Protein 8IBO (pdb70)

InterPro domains:
  IPR001270 ClpA/B family [PR00300] (549-567)
  IPR001270 ClpA/B family [PR00300] (594-612)
  IPR001270 ClpA/B family [PR00300] (623-641)
  IPR001270 ClpA/B family [PR00300] (656-670)
  IPR001943 UVR domain [PS50151] (425-460)
  IPR003593 AAA+ ATPase domain [SM00382] (208-353)
  IPR003593 AAA+ ATPase domain [SM00382] (545-723)
  IPR003959 ATPase, AAA-type, core [PF00004] (213-325)
  IPR003959 ATPase, AAA-type, core [PF07724] (544-716)
  IPR004176 Clp, repeat (R) N-terminal domain [PF02861] (4-126)
  IPR004176 Clp, repeat (R) N-terminal domain [PS51903] (2-144)
  IPR018368 ClpA/B, conserved site 1 [PS00870] (303-315)
  IPR019489 Clp ATPase, C-terminal [PF10431] (722-802)
  IPR019489 Clp ATPase, C-terminal [SM01086] (722-818)
  IPR027417 P-loop containing nucleoside triphosphate hydrolase [G3DSA:3.40.50.300] (162-351)
  IPR027417 P-loop containing nucleoside triphosphate hydrolase [G3DSA:3.40.50.300] (498-720)
  IPR027417 P-loop containing nucleoside triphosphate hydrolase [SSF52540] (171-479)
  IPR027417 P-loop containing nucleoside triphosphate hydrolase [SSF52540] (494-807)
  IPR036628 Clp, N-terminal domain superfamily [G3DSA:1.10.1780.10] (1-151)
  IPR036628 Clp, N-terminal domain superfamily [SSF81923] (3-144)

Radius of gyration: 14.24 Å; Cα contacts (8 Å, |Δi|>4): 304; chains: 2; bounding box: 36×42×26 Å

Nearest PDB structures (foldseek):
  8ibp-assembly1_A  TM=1.006E+00  e=8.944E-21  Mycobacterium tuberculosis
  8xqu-assembly1_A  TM=9.966E-01  e=6.931E-21  Homo sapiens
  3wdd-assembly1_A  TM=9.924E-01  e=2.591E-19  Mycobacterium tuberculosis
  3wde-assembly1_A  TM=9.913E-01  e=2.591E-19  Mycobacterium tuberculosis
  5gui-assembly1_A  TM=9.711E-01  e=1.050E-14  Arabidopsis thaliana

Secondary structure (DSSP, 8-state):
-GGGB-HHHHHHHHHHHHHHHHTT-SSB-HHHHHHHHHHH-SSHHHHHHHHTT--HHHHHHHHHHHT---SS---SS-PBPHHHHHHHHHHHHHHHHHT-SSB-HHHHHHHHHHH--SHHHHHHHHTT--HHHHHHHHHHH-/-BBSSEE-SSSSEE-

Sequence (157 aa):
MFERFTDRARRVVVVLAQEEARMLNHNYIGTEHILLGLIHEGEGVAAKSLESLGISLEGVRSQVEEIIGQGQQAPSGHIPFTPRAKKKVLELSSLREALQLGHNYYIGTEHILLGLIREGEGVAAQVLVKLGAELTRVRQQVIQLLGLRRRLFADQLVVGRRN

B-factor: mean 35.99, std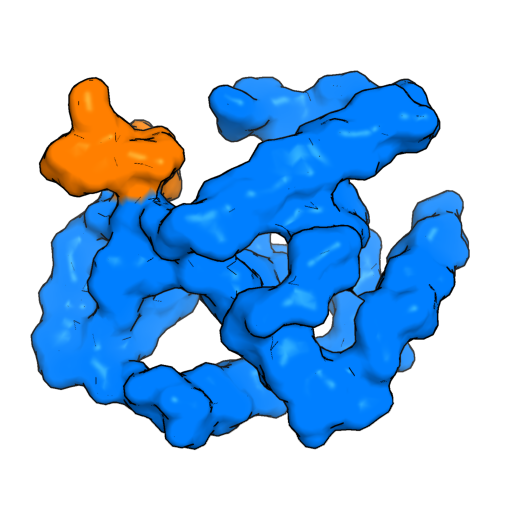 15.01, range [13.2, 102.75]

Organism: Mycobacterium tuberculosis (strain ATCC 25618 / H37Rv) (NCBI:txid83332)

Solvent-accessible surface area: 7778 Å² total

GO terms:
  GO:0016887 ATP hydrolysis activity (F, IDA)
  GO:0005886 plasma membrane (C, HDA)
  GO:0044183 protein folding chaperone (F, IMP)
  GO:0005515 protein binding (F, IPI)
  GO:0042803 protein homodimerization activity (F, IPI)

Foldseek 3Di:
DCVQADPLLVQLVVQLQVVCQVLLHQASELLSSLLSLCVSPPFLLVVLCVVVVNHNVLSVVLCCVPPNRDDDRYDDGHHHDPLLVQLVVQLVVQCVVVVHRGRYSLSSLVSSLVSQDDPNNVSCVVVPHNSVVSNVSRVVSD/DPDDDADDPPDDGDD

Structure (mmCIF, N/CA/C/O backbone):
data_8IBO
#
_entry.id   8IBO
#
_cell.length_a   47.431
_cell.length_b   58.468
_cell.length_c   64.763
_cell.angle_alpha   90.00
_cell.angle_beta   90.00
_cell.angle_gamma   90.00
#
_symmetry.space_group_name_H-M   'P 21 21 21'
#
loop_
_entity.id
_entity.type
_entity.pdbx_description
1 polymer 'Negative regulator of genetic competence ClpC/mecB'
2 polymer Lassomycin
3 non-polymer 'ACETATE ION'
4 water water
#
loop_
_atom_site.group_PDB
_atom_site.id
_atom_site.type_symbol
_atom_site.label_atom_id
_atom_site.label_alt_id
_atom_site.label_comp_id
_atom_site.label_asym_id
_atom_site.label_entity_id
_atom_site.label_seq_id
_atom_site.pdbx_PDB_ins_code
_atom_site.Cartn_x
_atom_site.Cartn_y
_atom_site.Cartn_z
_atom_site.occupancy
_atom_site.B_iso_or_equiv
_atom_site.auth_seq_id
_atom_site.auth_comp_id
_atom_site.auth_asym_id
_atom_site.auth_atom_id
_atom_site.pdbx_PDB_model_num
ATOM 1 N N . MET A 1 1 ? -33.356 -3.597 5.737 1.00 86.99 1 MET A N 1
ATOM 2 C CA . MET A 1 1 ? -32.342 -2.655 6.311 1.00 82.95 1 MET A CA 1
ATOM 3 C C . MET A 1 1 ? -31.192 -2.331 5.331 1.00 72.77 1 MET A C 1
ATOM 4 O O . MET A 1 1 ? -30.654 -1.203 5.345 1.00 42.16 1 MET A O 1
ATOM 9 N N . PHE A 1 2 ? -30.828 -3.317 4.493 1.00 48.70 2 PHE A N 1
ATOM 10 C CA . PHE A 1 2 ? -29.836 -3.131 3.421 1.00 49.52 2 PHE A CA 1
ATOM 11 C C . PHE A 1 2 ? -30.103 -1.892 2.502 1.00 40.33 2 PHE A C 1
ATOM 12 O O . PHE A 1 2 ? -29.188 -1.287 1.965 1.00 44.08 2 PHE A O 1
ATOM 20 N N . GLU A 1 3 ? -31.363 -1.481 2.383 1.00 37.82 3 GLU A N 1
ATOM 21 C CA . GLU A 1 3 ? -31.720 -0.349 1.541 1.00 42.41 3 GLU A CA 1
ATOM 22 C C . GLU A 1 3 ? -31.053 0.951 2.010 1.00 40.19 3 GLU A C 1
ATOM 23 O O . GLU A 1 3 ? -30.900 1.870 1.251 1.00 37.90 3 GLU A O 1
ATOM 29 N N . ARG A 1 4 ? -30.614 0.984 3.269 1.00 35.79 4 ARG A N 1
ATOM 30 C CA . ARG A 1 4 ? -30.017 2.152 3.879 1.00 41.19 4 ARG A CA 1
ATOM 31 C C . ARG A 1 4 ? -28.472 2.144 3.802 1.00 35.32 4 ARG A C 1
ATOM 32 O O . ARG A 1 4 ? -27.825 3.111 4.177 1.00 41.16 4 ARG A O 1
ATOM 40 N N . PHE A 1 5 ? -27.886 1.060 3.298 1.00 32.74 5 PHE A N 1
ATOM 41 C CA . PHE A 1 5 ? -26.449 0.957 3.266 1.00 28.05 5 PHE A CA 1
ATOM 42 C C . PHE A 1 5 ? -25.875 1.689 2.067 1.00 30.39 5 PHE A C 1
ATOM 43 O O . PHE A 1 5 ? -26.462 1.672 0.992 1.00 31.48 5 PHE A O 1
ATOM 51 N N . THR A 1 6 ? -24.695 2.287 2.245 1.00 30.81 6 THR A N 1
ATOM 52 C CA . THR A 1 6 ? -23.944 2.792 1.097 1.00 30.29 6 THR A CA 1
ATOM 53 C C . THR A 1 6 ? -23.524 1.567 0.301 1.00 30.48 6 THR A C 1
ATOM 54 O O . THR A 1 6 ? -23.459 0.448 0.841 1.00 27.46 6 THR A O 1
ATOM 58 N N . ASP A 1 7 ? -23.184 1.788 -0.970 1.00 30.66 7 ASP A N 1
ATOM 59 C CA . ASP A 1 7 ? -22.659 0.724 -1.833 1.00 35.27 7 ASP A CA 1
ATOM 60 C C . ASP A 1 7 ? -21.483 0.010 -1.179 1.00 28.88 7 ASP A C 1
ATOM 61 O O . ASP A 1 7 ? -21.398 -1.227 -1.247 1.00 29.55 7 ASP A O 1
ATOM 66 N N . ARG A 1 8 ? -20.566 0.775 -0.569 1.00 28.65 8 ARG A N 1
ATOM 67 C CA . ARG A 1 8 ? -19.374 0.167 0.082 1.00 27.34 8 ARG A CA 1
ATOM 68 C C . ARG A 1 8 ? -19.694 -0.580 1.371 1.00 25.27 8 ARG A C 1
ATOM 69 O O . ARG A 1 8 ? -19.063 -1.617 1.700 1.00 23.33 8 ARG A O 1
ATOM 77 N N . ALA A 1 9 ? -20.708 -0.103 2.099 1.00 24.96 9 ALA A N 1
ATOM 78 C CA . ALA A 1 9 ? -21.186 -0.808 3.286 1.00 25.89 9 ALA A CA 1
ATOM 79 C C . ALA A 1 9 ? -21.801 -2.135 2.886 1.00 24.05 9 ALA A C 1
ATOM 80 O O . ALA A 1 9 ? -21.622 -3.154 3.560 1.00 23.33 9 ALA A O 1
ATOM 82 N N . ARG A 1 10 ? -22.533 -2.131 1.780 1.00 23.33 10 ARG A N 1
ATOM 83 C CA . ARG A 1 10 ? -23.083 -3.334 1.189 1.00 25.46 10 ARG A CA 1
ATOM 84 C C . ARG A 1 10 ? -21.958 -4.294 0.857 1.00 29.63 10 ARG A C 1
ATOM 85 O O . ARG A 1 10 ? -22.087 -5.495 1.128 1.00 23.66 10 ARG A O 1
ATOM 93 N N . ARG A 1 11 ? -20.869 -3.768 0.263 1.00 24.36 11 ARG A N 1
ATOM 94 C CA . ARG A 1 11 ? -19.680 -4.565 -0.077 1.00 22.69 11 ARG A CA 1
ATOM 95 C C . ARG A 1 11 ? -19.065 -5.208 1.168 1.00 21.68 11 ARG A C 1
ATOM 96 O O . ARG A 1 11 ? -18.707 -6.375 1.143 1.00 20.93 11 ARG A O 1
ATOM 104 N N . VAL A 1 12 ? -18.998 -4.474 2.274 1.00 21.14 12 VAL A N 1
ATOM 105 C CA . VAL A 1 12 ? -18.531 -5.024 3.513 1.00 21.59 12 VAL A CA 1
ATOM 106 C C . VAL A 1 12 ? -19.273 -6.323 3.887 1.00 22.42 12 VAL A C 1
ATOM 107 O O . VAL A 1 12 ? -18.610 -7.348 4.207 1.00 18.84 12 VAL A O 1
ATOM 111 N N A VAL A 1 13 ? -20.615 -6.302 3.880 0.50 21.82 13 VAL A N 1
ATOM 112 N N B VAL A 1 13 ? -20.614 -6.274 3.833 0.50 23.18 13 VAL A N 1
ATOM 113 C CA A VAL A 1 13 ? -21.375 -7.474 4.348 0.50 19.31 13 VAL A CA 1
ATOM 114 C CA B VAL A 1 13 ? -21.461 -7.382 4.278 0.50 21.46 13 VAL A CA 1
ATOM 115 C C A VAL A 1 13 ? -21.359 -8.607 3.321 0.50 21.14 13 VAL A C 1
ATOM 116 C C B VAL A 1 13 ? -21.345 -8.562 3.331 0.50 22.19 13 VAL A C 1
ATOM 117 O O A VAL A 1 13 ? -21.355 -9.790 3.699 0.50 21.03 13 VAL A O 1
ATOM 118 O O B VAL A 1 13 ? -21.265 -9.714 3.776 0.50 21.30 13 VAL A O 1
ATOM 125 N N . VAL A 1 14 ? -21.275 -8.269 2.024 1.00 20.44 14 VAL A N 1
ATOM 126 C CA . VAL A 1 14 ? -21.073 -9.299 1.004 1.00 21.50 14 VAL A CA 1
ATOM 127 C C . VAL A 1 14 ? -19.725 -10.030 1.196 1.00 24.92 14 VAL A C 1
ATOM 128 O O . VAL A 1 14 ? -19.631 -11.265 1.101 1.00 21.60 14 VAL A O 1
ATOM 132 N N . LEU A 1 15 ? -18.676 -9.265 1.481 1.00 21.90 15 LEU A N 1
ATOM 133 C CA . LEU A 1 15 ? -17.359 -9.831 1.744 1.00 20.69 15 LEU A CA 1
ATOM 134 C C . LEU A 1 15 ? -17.308 -10.604 3.062 1.00 17.89 15 LEU A C 1
ATOM 135 O O . LEU A 1 15 ? -16.622 -11.621 3.165 1.00 18.17 15 LEU A O 1
ATOM 140 N N . ALA A 1 16 ? -18.064 -10.136 4.062 1.00 19.99 16 ALA A N 1
ATOM 141 C CA . ALA A 1 16 ? -18.188 -10.859 5.299 1.00 18.54 16 ALA A CA 1
ATOM 142 C C . ALA A 1 16 ? -18.736 -12.264 5.056 1.00 18.54 16 ALA A C 1
ATOM 143 O O . ALA A 1 16 ? -18.201 -13.247 5.553 1.00 18.26 16 ALA A O 1
ATOM 145 N N . GLN A 1 17 ? -19.794 -12.359 4.269 1.00 18.57 17 GLN A N 1
ATOM 146 C CA . GLN A 1 17 ? -20.355 -13.672 3.923 1.00 22.34 17 GLN A CA 1
ATOM 147 C C . GLN A 1 17 ? -19.326 -14.546 3.169 1.00 21.11 17 GLN A C 1
ATOM 148 O O . GLN A 1 17 ? -19.218 -15.737 3.431 1.00 21.46 17 GLN A O 1
ATOM 154 N N . GLU A 1 18 ? -18.612 -13.944 2.201 1.00 23.17 18 GLU A N 1
ATOM 155 C CA . GLU A 1 18 ? -17.588 -14.651 1.443 1.00 21.42 18 GLU A CA 1
ATOM 156 C C . GLU A 1 18 ? -16.488 -15.238 2.356 1.00 21.87 18 GLU A C 1
ATOM 157 O O . GLU A 1 18 ? -16.017 -16.378 2.165 1.00 21.29 18 GLU A O 1
ATOM 163 N N . GLU A 1 19 ? -16.122 -14.466 3.377 1.00 20.44 19 GLU A N 1
ATOM 164 C CA . GLU A 1 19 ? -15.102 -14.892 4.295 1.00 23.89 19 GLU A CA 1
ATOM 165 C C . GLU A 1 19 ? -15.612 -16.069 5.161 1.00 23.68 19 GLU A C 1
ATOM 166 O O . GLU A 1 19 ? -14.914 -17.081 5.290 1.00 25.51 19 GLU A O 1
ATOM 172 N N . ALA A 1 20 ? -16.853 -15.962 5.663 1.00 21.03 20 ALA A N 1
ATOM 173 C CA . ALA A 1 20 ? -17.470 -17.046 6.400 1.00 22.28 20 ALA A CA 1
ATOM 174 C C . ALA A 1 20 ? -17.481 -18.297 5.529 1.00 25.12 20 ALA A C 1
ATOM 175 O O . ALA A 1 20 ? -17.167 -19.401 6.005 1.00 23.96 20 ALA A O 1
ATOM 177 N N . ARG A 1 21 ? -17.884 -18.148 4.257 1.00 21.06 21 ARG A N 1
ATOM 178 C CA . ARG A 1 21 ? -17.879 -19.294 3.329 1.00 25.43 21 ARG A CA 1
ATOM 179 C C . ARG A 1 21 ? -16.507 -19.953 3.180 1.00 27.00 21 ARG A C 1
ATOM 180 O O . ARG A 1 21 ? -16.422 -21.175 3.215 1.00 27.16 21 ARG A O 1
ATOM 188 N N . MET A 1 22 ? -15.456 -19.136 3.007 1.00 28.25 22 MET A N 1
ATOM 189 C CA . MET A 1 22 ? -14.068 -19.598 2.867 1.00 29.59 22 MET A CA 1
ATOM 190 C C . MET A 1 22 ? -13.572 -20.368 4.095 1.00 26.31 22 MET A C 1
ATOM 191 O O . MET A 1 22 ? -12.840 -21.341 3.967 1.00 24.82 22 MET A O 1
ATOM 196 N N . LEU A 1 23 ? -14.031 -19.949 5.267 1.00 23.65 23 LEU A N 1
ATOM 197 C CA . LEU A 1 23 ? -13.696 -20.608 6.546 1.00 28.85 23 LEU A CA 1
ATOM 198 C C . LEU A 1 23 ? -14.572 -21.821 6.903 1.00 26.27 23 LEU A C 1
ATOM 199 O O . LEU A 1 23 ? -14.385 -22.419 7.981 1.00 26.20 23 LEU A O 1
ATOM 204 N N . ASN A 1 24 ? -15.517 -22.168 6.018 1.00 27.18 24 ASN A N 1
ATOM 205 C CA . ASN A 1 24 ? -16.537 -23.228 6.257 1.00 25.84 24 ASN A CA 1
ATOM 206 C C . ASN A 1 24 ? -17.296 -22.963 7.565 1.00 22.00 24 ASN A C 1
ATOM 207 O O . ASN A 1 24 ? -17.601 -23.898 8.342 1.00 23.47 24 ASN A O 1
ATOM 212 N N . HIS A 1 25 ? -17.642 -21.695 7.775 1.00 20.28 25 HIS A N 1
ATOM 213 C CA . HIS A 1 25 ? -18.435 -21.280 8.922 1.00 19.32 25 HIS A CA 1
ATOM 214 C C . HIS A 1 25 ? -19.926 -21.270 8.537 1.00 20.51 25 HIS A C 1
ATOM 215 O O . HIS A 1 25 ? -20.265 -21.074 7.362 1.00 22.31 25 HIS A O 1
ATOM 222 N N . ASN A 1 26 ? -20.787 -21.501 9.538 1.00 19.19 26 ASN A N 1
ATOM 223 C CA . ASN A 1 26 ? -22.205 -21.679 9.358 1.00 20.87 26 ASN A CA 1
ATOM 224 C C . ASN A 1 26 ? -23.006 -20.425 9.639 1.00 18.91 26 ASN A C 1
ATOM 225 O O . ASN A 1 26 ? -24.229 -20.428 9.498 1.00 21.37 26 ASN A O 1
ATOM 230 N N . TYR A 1 27 ? -22.343 -19.413 10.201 1.00 17.96 27 TYR A N 1
ATOM 231 C CA . TYR A 1 27 ? -22.956 -18.113 10.494 1.00 19.46 27 TYR A CA 1
ATOM 232 C C . TYR A 1 27 ? -21.994 -17.013 10.085 1.00 18.28 27 TYR A C 1
ATOM 233 O O . TYR A 1 27 ? -20.792 -17.199 10.064 1.00 20.05 27 TYR A O 1
ATOM 242 N N . ILE A 1 28 ? -22.554 -15.857 9.727 1.00 17.49 28 ILE A N 1
ATOM 243 C CA . ILE A 1 28 ? -21.809 -14.648 9.613 1.00 18.70 28 ILE A CA 1
ATOM 244 C C . ILE A 1 28 ? -21.787 -13.976 10.990 1.00 17.47 28 ILE A C 1
ATOM 245 O O . ILE A 1 28 ? -22.794 -13.487 11.441 1.00 20.73 28 ILE A O 1
ATOM 250 N N . GLY A 1 29 ? -20.626 -13.988 11.645 1.00 18.06 29 GLY A N 1
ATOM 251 C CA . GLY A 1 29 ? -20.488 -13.451 12.964 1.00 17.31 29 GLY A CA 1
ATOM 252 C C . GLY A 1 29 ? -19.893 -12.054 12.860 1.00 19.58 29 GLY A C 1
ATOM 253 O O . GLY A 1 29 ? -19.521 -11.611 11.800 1.00 18.64 29 GLY A O 1
ATOM 254 N N . THR A 1 30 ? -19.764 -11.390 14.007 1.00 19.86 30 THR A N 1
ATOM 255 C CA . THR A 1 30 ? -19.175 -10.047 14.075 1.00 20.82 30 THR A CA 1
ATOM 256 C C . THR A 1 30 ? -17.733 -10.123 13.523 1.00 18.45 30 THR A C 1
ATOM 257 O O . THR A 1 30 ? -17.256 -9.157 12.901 1.00 22.61 30 THR A O 1
ATOM 261 N N . GLU A 1 31 ? -17.041 -11.258 13.741 1.00 19.96 31 GLU A N 1
ATOM 262 C CA . GLU A 1 31 ? -15.675 -11.393 13.238 1.00 18.21 31 GLU A CA 1
ATOM 263 C C . GLU A 1 31 ? -15.596 -11.375 11.726 1.00 18.99 31 GLU A C 1
ATOM 264 O O . GLU A 1 31 ? -14.586 -10.924 11.147 1.00 20.17 31 GLU A O 1
ATOM 270 N N . HIS A 1 32 ? -16.653 -11.881 11.067 1.00 19.03 32 HIS A N 1
ATOM 271 C CA . HIS A 1 32 ? -16.696 -11.874 9.611 1.00 18.37 32 HIS A CA 1
ATOM 272 C C . HIS A 1 32 ? -16.980 -10.451 9.133 1.00 20.08 32 HIS A C 1
ATOM 273 O O . HIS A 1 32 ? -16.461 -10.028 8.107 1.00 18.33 32 HIS A O 1
ATOM 280 N N . ILE A 1 33 ? -17.776 -9.712 9.907 1.00 18.47 33 ILE A N 1
ATOM 281 C CA . ILE A 1 33 ? -18.082 -8.335 9.580 1.00 18.95 33 ILE A CA 1
ATOM 282 C C . ILE A 1 33 ? -16.751 -7.548 9.632 1.00 16.15 33 ILE A C 1
ATOM 283 O O . ILE A 1 33 ? -16.440 -6.810 8.701 1.00 21.01 33 ILE A O 1
ATOM 288 N N . LEU A 1 34 ? -15.948 -7.798 10.670 1.00 18.71 34 LEU A N 1
ATOM 289 C CA . LEU A 1 34 ? -14.611 -7.199 10.826 1.00 20.23 34 LEU A CA 1
ATOM 290 C C . LEU A 1 34 ? -13.714 -7.487 9.619 1.00 17.74 34 LEU A C 1
ATOM 291 O O . LEU A 1 34 ? -13.071 -6.589 9.065 1.00 20.86 34 LEU A O 1
ATOM 296 N N . LEU A 1 35 ? -13.660 -8.771 9.227 1.00 20.39 35 LEU A N 1
ATOM 297 C CA . LEU A 1 35 ? -12.938 -9.194 8.019 1.00 17.16 35 LEU A CA 1
ATOM 298 C C . LEU A 1 35 ? -13.418 -8.475 6.770 1.00 17.58 35 LEU A C 1
ATOM 299 O O . LEU A 1 35 ? -12.607 -8.029 5.965 1.00 20.64 35 LEU A O 1
ATOM 304 N N . GLY A 1 36 ? -14.746 -8.328 6.640 1.00 16.47 36 GLY A N 1
ATOM 305 C CA . GLY A 1 36 ? -15.338 -7.636 5.529 1.00 17.44 36 GLY A CA 1
ATOM 306 C C . GLY A 1 36 ? -14.990 -6.136 5.525 1.00 19.77 36 GLY A C 1
ATOM 307 O O . GLY A 1 36 ? -14.801 -5.548 4.479 1.00 19.20 36 GLY A O 1
ATOM 308 N N . LEU A 1 37 ? -14.929 -5.519 6.713 1.00 19.57 37 LEU A N 1
ATOM 309 C CA . LEU A 1 37 ? -14.556 -4.114 6.786 1.00 22.13 37 LEU A CA 1
ATOM 310 C C . LEU A 1 37 ? -13.113 -3.917 6.300 1.00 23.53 37 LEU A C 1
ATOM 311 O O . LEU A 1 37 ? -12.791 -2.922 5.673 1.00 22.58 37 LEU A O 1
ATOM 316 N N . ILE A 1 38 ? -12.242 -4.892 6.578 1.00 22.88 38 ILE A N 1
ATOM 317 C CA . ILE A 1 38 ? -10.874 -4.814 6.113 1.00 23.62 38 ILE A CA 1
ATOM 318 C C . ILE A 1 38 ? -10.782 -5.092 4.594 1.00 24.34 38 ILE A C 1
ATOM 319 O O . ILE A 1 38 ? -10.148 -4.331 3.818 1.00 23.45 38 ILE A O 1
ATOM 324 N N . HIS A 1 39 ? -11.417 -6.174 4.155 1.00 20.59 39 HIS A N 1
ATOM 325 C CA . HIS A 1 39 ? -11.443 -6.536 2.751 1.00 21.70 39 HIS A CA 1
ATOM 326 C C . HIS A 1 39 ? -11.931 -5.391 1.866 1.00 22.31 39 HIS A C 1
ATOM 327 O O . HIS A 1 39 ? -11.461 -5.236 0.769 1.00 20.58 39 HIS A O 1
ATOM 334 N N . GLU A 1 40 ? -12.924 -4.620 2.333 1.00 23.63 40 GLU A N 1
ATOM 335 C CA . GLU A 1 40 ? -13.504 -3.557 1.515 1.00 22.56 40 GLU A CA 1
ATOM 336 C C . GLU A 1 40 ? -12.425 -2.558 1.127 1.00 23.48 40 GLU A C 1
ATOM 337 O O . GLU A 1 40 ? -12.448 -1.993 0.034 1.00 23.06 40 GLU A O 1
ATOM 343 N N . GLY A 1 41 ? -11.462 -2.352 2.028 1.00 22.75 41 GLY A N 1
ATOM 344 C C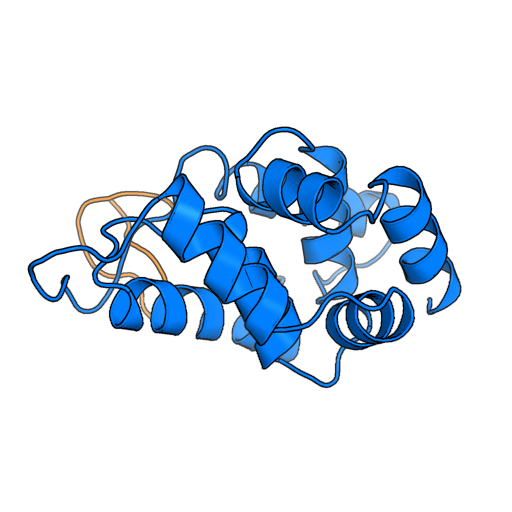A . GLY A 1 41 ? -10.194 -1.758 1.669 1.00 26.43 41 GLY A CA 1
ATOM 345 C C . GLY A 1 41 ? -10.132 -0.263 1.507 1.00 30.21 41 GLY A C 1
ATOM 346 O O . GLY A 1 41 ? -9.079 0.303 1.740 1.00 38.62 41 GLY A O 1
ATOM 347 N N . GLU A 1 42 ? -11.238 0.390 1.130 1.00 30.50 42 GLU A N 1
ATOM 348 C CA . GLU A 1 42 ? -11.221 1.829 0.793 1.00 31.78 42 GLU A CA 1
ATOM 349 C C . GLU A 1 42 ? -11.908 2.791 1.777 1.00 29.65 42 GLU A C 1
ATOM 350 O O . GLU A 1 42 ? -11.610 3.997 1.787 1.00 30.46 42 GLU A O 1
ATOM 356 N N . GLY A 1 43 ? -12.841 2.255 2.560 1.00 29.25 43 GLY A N 1
ATOM 357 C CA . GLY A 1 43 ? -13.735 3.021 3.400 1.00 30.67 43 GLY A CA 1
ATOM 358 C C . GLY A 1 43 ? -13.020 3.525 4.634 1.00 29.91 43 GLY A C 1
ATOM 359 O O . GLY A 1 43 ? -11.879 3.172 4.923 1.00 29.83 43 GLY A O 1
ATOM 360 N N . VAL A 1 44 ? -13.702 4.389 5.366 1.00 27.71 44 VAL A N 1
ATOM 361 C CA . VAL A 1 44 ? -13.194 4.913 6.602 1.00 29.64 44 VAL A CA 1
ATOM 362 C C . VAL A 1 44 ? -12.860 3.768 7.586 1.00 27.92 44 VAL A C 1
ATOM 363 O O . VAL A 1 44 ? -11.826 3.785 8.289 1.00 28.43 44 VAL A O 1
ATOM 367 N N . ALA A 1 45 ? -13.693 2.729 7.611 1.00 27.21 45 ALA A N 1
ATOM 368 C CA . ALA A 1 45 ? -13.415 1.599 8.505 1.00 26.51 45 ALA A CA 1
ATOM 369 C C . ALA A 1 45 ? -12.081 0.915 8.168 1.00 26.67 45 ALA A C 1
ATOM 370 O O . ALA A 1 45 ? -11.227 0.732 9.046 1.00 23.08 45 ALA A O 1
ATOM 372 N N . ALA A 1 46 ? -11.897 0.559 6.888 1.00 25.61 46 ALA A N 1
ATOM 373 C CA . ALA A 1 46 ? -10.675 -0.085 6.463 1.00 25.18 46 ALA A CA 1
ATOM 374 C C . ALA A 1 46 ? -9.481 0.771 6.825 1.00 26.47 46 ALA A C 1
ATOM 375 O O . ALA A 1 46 ? -8.480 0.272 7.301 1.00 27.63 46 ALA A O 1
ATOM 377 N N . LYS A 1 47 ? -9.584 2.072 6.541 1.00 28.05 47 LYS A N 1
ATOM 378 C CA . LYS A 1 47 ? -8.461 3.001 6.774 1.00 32.87 47 LYS A CA 1
ATOM 379 C C . LYS A 1 47 ? -8.159 3.137 8.257 1.00 31.91 47 LYS A C 1
ATOM 380 O O . LYS A 1 47 ? -6.987 3.133 8.644 1.00 36.26 47 LYS A O 1
ATOM 386 N N . SER A 1 48 ? -9.209 3.198 9.081 1.00 31.01 48 SER A N 1
ATOM 387 C CA . SER A 1 48 ? -9.047 3.284 10.530 1.00 31.94 48 SER A CA 1
ATOM 388 C C . SER A 1 48 ? -8.323 2.048 11.045 1.00 32.33 48 SER A C 1
ATOM 389 O O . SER A 1 48 ? -7.317 2.145 11.774 1.00 32.51 48 SER A O 1
ATOM 392 N N . LEU A 1 49 ? -8.774 0.871 10.603 1.00 31.32 49 LEU A N 1
ATOM 393 C CA . LEU A 1 49 ? -8.172 -0.376 11.031 1.00 32.58 49 LEU A CA 1
ATOM 394 C C . LEU A 1 49 ? -6.745 -0.497 10.539 1.00 31.38 49 LEU A C 1
ATOM 395 O O . LEU A 1 49 ? -5.830 -0.890 11.296 1.00 38.57 49 LEU A O 1
ATOM 400 N N . GLU A 1 50 ? -6.509 -0.137 9.273 1.00 33.05 50 GLU A N 1
ATOM 401 C CA . GLU A 1 50 ? -5.155 -0.118 8.738 1.00 38.33 50 GLU A CA 1
ATOM 402 C C . GLU A 1 50 ? -4.248 0.796 9.560 1.00 39.14 50 GLU A C 1
ATOM 403 O O . GLU A 1 50 ? -3.110 0.434 9.878 1.00 42.24 50 GLU A O 1
ATOM 409 N N . SER A 1 51 ? -4.754 1.975 9.918 1.00 38.36 51 SER A N 1
ATOM 410 C CA . SER A 1 51 ? -3.947 2.945 10.673 1.00 42.22 51 SER A CA 1
ATOM 411 C C . SER A 1 51 ? -3.742 2.546 12.140 1.00 42.93 51 SER A C 1
ATOM 412 O O . SER A 1 51 ? -2.792 3.009 12.772 1.00 44.29 51 SER A O 1
ATOM 415 N N . LEU A 1 52 ? -4.619 1.690 12.680 1.00 41.11 52 LEU A N 1
ATOM 416 C CA . LEU A 1 52 ? -4.425 1.142 14.027 1.00 45.53 52 LEU A CA 1
ATOM 417 C C . LEU A 1 52 ? -3.686 -0.180 14.028 1.00 47.51 52 LEU A C 1
ATOM 418 O O . LEU A 1 52 ? -3.723 -0.878 15.023 1.00 53.73 52 LEU A O 1
ATOM 423 N N . GLY A 1 53 ? -3.037 -0.520 12.904 1.00 48.76 53 GLY A N 1
ATOM 424 C CA . GLY A 1 53 ? -2.320 -1.773 12.711 1.00 46.32 53 GLY A CA 1
ATOM 425 C C . GLY A 1 53 ? -3.101 -3.095 12.752 1.00 43.53 53 GLY A C 1
ATOM 426 O O . GLY A 1 53 ? -2.528 -4.138 13.037 1.00 45.00 53 GLY A O 1
ATOM 427 N N . ILE A 1 54 ? -4.400 -3.063 12.437 1.00 41.56 54 ILE A N 1
ATOM 428 C CA . ILE A 1 54 ? -5.235 -4.255 12.459 1.00 36.44 54 ILE A CA 1
ATOM 429 C C . ILE A 1 54 ? -5.322 -4.810 11.024 1.00 37.15 54 ILE A C 1
ATOM 430 O O . ILE A 1 54 ? -5.951 -4.202 10.174 1.00 38.70 54 ILE A O 1
ATOM 435 N N . SER A 1 55 ? -4.654 -5.936 10.770 1.00 34.61 55 SER A N 1
ATOM 436 C CA . SER A 1 55 ? -4.506 -6.513 9.426 1.00 34.10 55 SER A CA 1
ATOM 437 C C . SER A 1 55 ? -5.483 -7.661 9.151 1.00 32.59 55 SER A C 1
ATOM 438 O O . SER A 1 55 ? -5.960 -8.303 10.061 1.00 28.66 55 SER A O 1
ATOM 441 N N . LE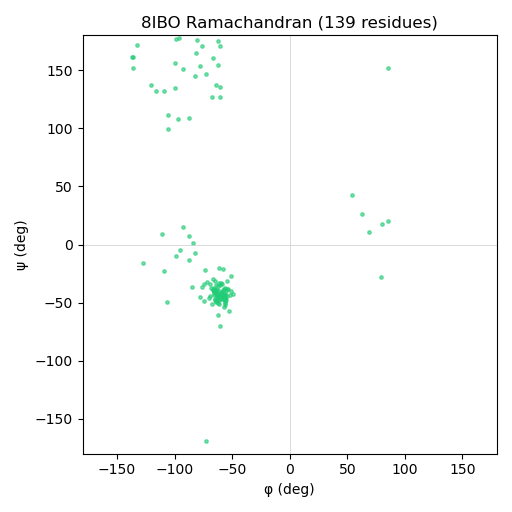U A 1 56 ? -5.772 -7.905 7.866 1.00 29.64 56 LEU A N 1
ATOM 442 C CA . LEU A 1 56 ? -6.584 -9.032 7.451 1.00 28.27 56 LEU A CA 1
ATOM 443 C C . LEU A 1 56 ? -5.969 -10.322 8.035 1.00 27.25 56 LEU A C 1
ATOM 444 O O . LEU A 1 56 ? -6.691 -11.168 8.575 1.00 26.66 56 LEU A O 1
ATOM 449 N N . GLU A 1 57 ? -4.632 -10.444 7.943 1.00 33.75 57 GLU A N 1
ATOM 450 C CA . GLU A 1 57 ? -3.929 -11.667 8.376 1.00 37.77 57 GLU A CA 1
ATOM 451 C C . GLU A 1 57 ? -4.028 -11.859 9.903 1.00 34.95 57 GLU A C 1
ATOM 452 O O . GLU A 1 57 ? -4.194 -12.985 10.385 1.00 34.65 57 GLU A O 1
ATOM 458 N N . GLY A 1 58 ? -3.930 -10.756 10.654 1.00 36.99 58 GLY A N 1
ATOM 459 C CA . GLY A 1 58 ? -4.017 -10.763 12.113 1.00 34.62 58 GLY A CA 1
ATOM 460 C C . GLY A 1 58 ? -5.375 -11.240 12.576 1.00 30.11 58 GLY A C 1
ATOM 461 O O . GLY A 1 58 ? -5.494 -12.121 13.444 1.00 30.42 58 GLY A O 1
ATOM 462 N N . VAL A 1 59 ? -6.420 -10.680 11.968 1.00 29.24 59 VAL A N 1
ATOM 463 C CA . VAL A 1 59 ? -7.810 -11.060 12.255 1.00 27.12 59 VAL A CA 1
ATOM 464 C C . VAL A 1 59 ? -8.060 -12.529 1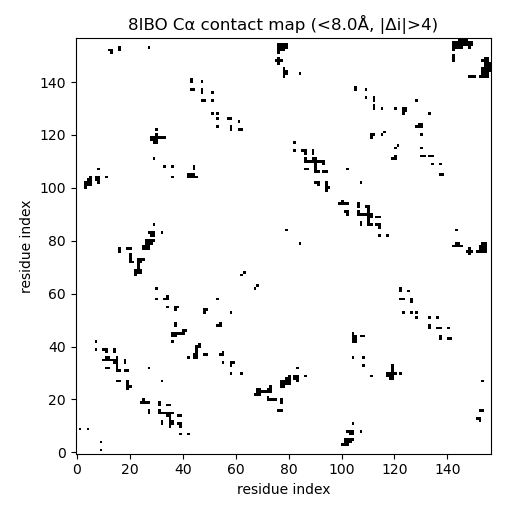1.862 1.00 25.29 59 VAL A C 1
ATOM 465 O O . VAL A 1 59 ? -8.612 -13.327 12.649 1.00 26.51 59 VAL A O 1
ATOM 469 N N . ARG A 1 60 ? -7.657 -12.907 10.657 1.00 26.63 60 ARG A N 1
ATOM 470 C CA . ARG A 1 60 ? -7.837 -14.299 10.209 1.00 27.05 60 ARG A CA 1
ATOM 471 C C . ARG A 1 60 ? -7.193 -15.282 11.139 1.00 30.40 60 ARG A C 1
ATO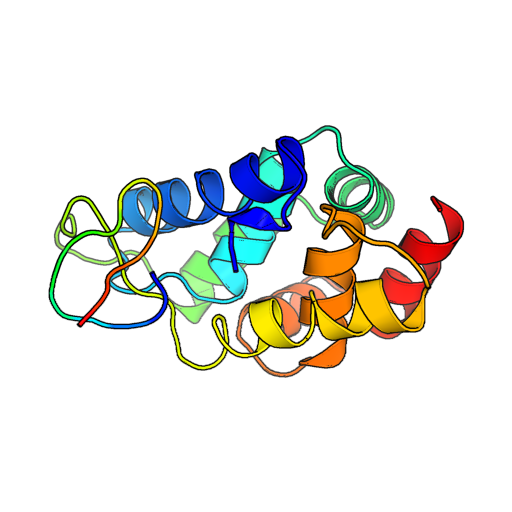M 472 O O . ARG A 1 60 ? -7.813 -16.283 11.487 1.00 27.88 60 ARG A O 1
ATOM 480 N N . SER A 1 61 ? -5.954 -14.992 11.565 1.00 29.63 61 SER A N 1
ATOM 481 C CA . SER A 1 61 ? -5.241 -15.896 12.451 1.00 29.62 61 SER A CA 1
ATOM 482 C C . SER A 1 61 ? -5.916 -16.010 13.821 1.00 29.62 61 SER A C 1
ATOM 483 O O . SER A 1 61 ? -6.047 -17.131 14.345 1.00 29.82 61 SER A O 1
ATOM 486 N N . GLN A 1 62 ? -6.407 -14.890 14.367 1.00 32.22 62 GLN A N 1
ATOM 487 C CA . GLN A 1 62 ? -7.181 -14.925 15.619 1.00 33.95 62 GLN A CA 1
ATOM 488 C C . GLN A 1 62 ? -8.474 -15.745 15.477 1.00 29.19 62 GLN A C 1
ATOM 489 O O . GLN A 1 62 ? -8.756 -16.585 16.339 1.00 29.40 62 GLN A O 1
ATOM 495 N N . VAL A 1 63 ? -9.210 -15.550 14.368 1.00 27.21 63 VAL A N 1
ATOM 496 C CA . VAL A 1 63 ? -10.451 -16.301 14.105 1.00 25.38 63 VAL A CA 1
ATOM 497 C C . VAL A 1 63 ? -10.166 -17.790 13.989 1.00 27.64 63 VAL A C 1
ATOM 498 O O . VAL A 1 63 ? -10.915 -18.603 14.503 1.00 28.20 63 VAL A O 1
ATOM 502 N N . GLU A 1 64 ? -9.043 -18.142 13.359 1.00 28.15 64 GLU A N 1
ATOM 503 C CA . GLU A 1 64 ? -8.654 -19.547 13.230 1.00 31.09 64 GLU A CA 1
ATOM 504 C C . GLU A 1 64 ? -8.385 -20.163 14.611 1.00 34.88 64 GLU A C 1
ATOM 505 O O . GLU A 1 64 ? -8.814 -21.283 14.889 1.00 31.05 64 GLU A O 1
ATOM 511 N N . GLU A 1 65 ? -7.716 -19.400 15.485 1.00 34.84 65 GLU A N 1
ATOM 512 C CA . GLU A 1 65 ? -7.422 -19.806 16.852 1.00 43.20 65 GLU A CA 1
ATOM 513 C C . GLU A 1 65 ? -8.683 -19.995 17.688 1.00 39.36 65 GLU A C 1
ATOM 514 O O . GLU A 1 65 ? -8.811 -21.001 18.371 1.00 39.61 65 GLU A O 1
ATOM 520 N N . ILE A 1 66 ? -9.567 -18.996 17.654 1.00 32.93 66 ILE A N 1
ATOM 521 C CA . ILE A 1 66 ? -10.742 -18.896 18.528 1.00 36.10 66 ILE A CA 1
ATOM 522 C C . ILE A 1 66 ? -11.857 -19.811 18.065 1.00 36.05 66 ILE A C 1
ATOM 523 O O . ILE A 1 66 ? -12.461 -20.528 18.868 1.00 35.98 66 ILE A O 1
ATOM 528 N N . ILE A 1 67 ? -12.112 -19.806 16.755 1.00 31.06 67 ILE A N 1
ATOM 529 C CA . ILE A 1 67 ? -13.255 -20.518 16.164 1.00 32.84 67 ILE A CA 1
ATOM 530 C C . ILE A 1 67 ? -12.814 -21.765 15.418 1.00 34.53 67 ILE A C 1
ATOM 531 O O . ILE A 1 67 ? -13.389 -22.840 15.598 1.00 34.45 67 ILE A O 1
ATOM 536 N N . GLY A 1 68 ? -11.816 -21.616 14.541 1.00 29.89 68 GLY A N 1
ATOM 537 C CA . GLY A 1 68 ? -11.332 -22.707 13.710 1.00 32.21 68 GLY A CA 1
ATOM 538 C C . GLY A 1 68 ? -12.114 -22.895 12.427 1.00 33.34 68 GLY A C 1
ATOM 539 O O . GLY A 1 68 ? -13.301 -22.596 12.357 1.00 31.24 68 GLY A O 1
ATOM 540 N N . GLN A 1 69 ? -11.428 -23.418 11.412 1.00 38.26 69 GLN A N 1
ATOM 541 C CA . GLN A 1 69 ? -12.002 -23.793 10.127 1.00 34.56 69 GLN A CA 1
ATOM 542 C C . GLN A 1 69 ? -13.009 -24.912 10.325 1.00 32.31 69 GLN A C 1
ATOM 543 O O . GLN A 1 69 ? -12.775 -25.870 11.085 1.00 28.85 69 GLN A O 1
ATOM 549 N N . GLY A 1 70 ? -14.150 -24.807 9.649 1.00 28.64 70 GLY A N 1
ATOM 550 C CA . GLY A 1 70 ? -15.139 -25.848 9.652 1.00 30.50 70 GLY A CA 1
ATOM 551 C C . GLY A 1 70 ? -14.750 -26.916 8.644 1.00 36.59 70 GLY A C 1
ATOM 552 O O . GLY A 1 70 ? -13.910 -26.708 7.783 1.00 33.70 70 GLY A O 1
ATOM 553 N N . GLN A 1 71 ? -15.385 -28.076 8.743 1.00 43.39 71 GLN A N 1
ATOM 554 C CA . GLN A 1 71 ? -15.002 -29.203 7.908 1.00 51.91 71 GLN A CA 1
ATOM 555 C C . GLN A 1 71 ? -15.663 -29.187 6.550 1.00 56.32 71 GLN A C 1
ATOM 556 O O . GLN A 1 71 ? -15.037 -29.553 5.556 1.00 77.16 71 GLN A O 1
ATOM 562 N N . GLN A 1 72 ? -16.925 -28.753 6.490 1.00 60.52 72 GLN A N 1
ATOM 563 C CA . GLN A 1 72 ? -17.706 -28.884 5.258 1.00 68.77 72 GLN A CA 1
ATOM 564 C C . GLN A 1 72 ? -18.153 -27.544 4.759 1.00 65.49 72 GLN A C 1
ATOM 565 O O . GLN A 1 72 ? -18.561 -26.698 5.555 1.00 61.36 72 GLN A O 1
ATOM 571 N N . ALA A 1 73 ? -18.053 -27.351 3.436 1.00 63.20 73 ALA A N 1
ATOM 572 C CA . ALA A 1 73 ? -18.404 -26.086 2.781 1.00 71.95 73 ALA A CA 1
ATOM 573 C C . ALA A 1 73 ? -19.876 -25.769 3.034 1.00 60.22 73 ALA A C 1
ATOM 574 O O . ALA A 1 73 ? -20.730 -26.611 2.783 1.00 50.91 73 ALA A O 1
ATOM 576 N N . PRO A 1 74 ? -20.235 -24.569 3.553 1.00 59.15 74 PRO A N 1
ATOM 577 C CA . PRO A 1 74 ? -21.636 -24.267 3.856 1.00 60.15 74 PRO A CA 1
ATOM 578 C C . PRO A 1 74 ? -22.403 -23.861 2.582 1.00 65.09 74 PRO A C 1
ATOM 579 O O . PRO A 1 74 ? -21.808 -23.746 1.515 1.00 53.67 74 PRO A O 1
ATOM 583 N N . SER A 1 75 ? -23.717 -23.645 2.711 1.00 79.27 75 SER A N 1
ATOM 584 C CA . SER A 1 75 ? -24.564 -23.222 1.590 1.00 77.19 75 SER A CA 1
ATOM 585 C C . SER A 1 75 ? -24.145 -21.863 1.040 1.00 70.44 75 SER A C 1
ATOM 586 O O . SER A 1 75 ? -23.279 -21.181 1.593 1.00 68.41 75 SER A O 1
ATOM 589 N N . GLY A 1 76 ? -24.800 -21.461 -0.050 1.00 62.56 76 GLY A N 1
ATOM 590 C CA . GLY A 1 76 ? -24.585 -20.168 -0.649 1.00 53.72 76 GLY A CA 1
ATOM 591 C C . GLY A 1 76 ? -24.733 -19.026 0.327 1.00 53.90 76 GLY A C 1
ATOM 592 O O . GLY A 1 76 ? -23.815 -18.204 0.452 1.00 64.42 76 GLY A O 1
ATOM 593 N N . HIS A 1 77 ? -25.905 -18.927 0.969 1.00 32.85 77 HIS A N 1
ATOM 594 C CA . HIS A 1 77 ? -26.191 -17.787 1.813 1.00 27.65 77 HIS A CA 1
ATOM 595 C C . HIS A 1 77 ? -26.192 -18.260 3.272 1.00 25.53 77 HIS A C 1
ATOM 596 O O . HIS A 1 77 ? -26.803 -19.254 3.583 1.00 28.33 77 HIS A O 1
ATOM 603 N N . ILE A 1 78 ? -25.494 -17.508 4.116 1.00 26.41 78 ILE A N 1
ATOM 604 C CA . ILE A 1 78 ? -25.148 -17.895 5.475 1.00 24.45 78 ILE A CA 1
ATOM 605 C C . ILE A 1 78 ? -25.859 -16.899 6.388 1.00 21.83 78 ILE A C 1
ATOM 606 O O . ILE A 1 78 ? -25.762 -15.694 6.199 1.00 21.05 78 ILE A O 1
ATOM 611 N N . PRO A 1 79 ? -26.557 -17.353 7.443 1.00 20.91 79 PRO A N 1
ATOM 612 C CA . PRO A 1 79 ? -27.278 -16.426 8.313 1.00 20.40 79 PRO A CA 1
ATOM 613 C C . PRO A 1 79 ? -26.360 -15.726 9.270 1.00 20.17 79 PRO A C 1
ATOM 614 O O . PRO A 1 79 ? -25.244 -16.249 9.620 1.00 20.51 79 PRO A O 1
ATOM 618 N N . PHE A 1 80 ? -26.772 -14.524 9.689 1.00 18.87 80 PHE A N 1
ATOM 619 C CA . PHE A 1 80 ? -26.016 -13.803 10.694 1.00 19.40 80 PHE A CA 1
ATOM 620 C C . PHE A 1 80 ? -26.192 -14.447 12.076 1.00 19.63 80 PHE A C 1
ATOM 621 O O . PHE A 1 80 ? -27.247 -14.968 12.398 1.00 21.08 80 PHE A O 1
ATOM 629 N N . THR A 1 81 ? -25.147 -14.404 12.903 1.00 20.21 81 THR A N 1
ATOM 630 C CA . THR A 1 81 ? -25.336 -14.637 14.334 1.00 19.57 81 THR A CA 1
ATOM 631 C C . THR A 1 81 ? -26.249 -13.567 14.935 1.00 22.27 81 THR A C 1
ATOM 632 O O . THR A 1 81 ? -26.332 -12.437 14.443 1.00 20.24 81 THR A O 1
ATOM 636 N N . PRO A 1 82 ? -26.959 -13.861 16.041 1.00 22.21 82 PRO A N 1
ATOM 637 C CA . PRO A 1 82 ? -27.638 -12.811 16.810 1.00 24.59 82 PRO A CA 1
ATOM 638 C C . PRO A 1 82 ? -26.760 -11.604 17.142 1.00 25.45 82 PRO A C 1
ATOM 639 O O . PRO A 1 82 ? -27.244 -10.456 16.995 1.00 25.11 82 PRO A O 1
ATOM 643 N N . ARG A 1 83 ? -25.494 -11.821 17.557 1.00 24.63 83 ARG A N 1
ATOM 644 C CA . ARG A 1 83 ? -24.641 -10.655 17.837 1.00 25.00 83 ARG A CA 1
ATOM 645 C C . ARG A 1 83 ? -24.372 -9.821 16.598 1.00 26.59 83 ARG A C 1
ATOM 646 O O . ARG A 1 83 ? -24.348 -8.596 16.676 1.00 24.83 83 ARG A O 1
ATOM 654 N N . ALA A 1 84 ? -24.161 -10.473 15.450 1.00 22.77 84 ALA A N 1
ATOM 655 C CA . ALA A 1 84 ? -23.963 -9.724 14.210 1.00 20.28 84 ALA A CA 1
ATOM 656 C C . ALA A 1 84 ? -25.184 -8.928 13.786 1.00 24.15 84 ALA A C 1
ATOM 657 O O . ALA A 1 84 ? -25.061 -7.785 13.312 1.00 21.29 84 ALA A O 1
ATOM 659 N N . LYS A 1 85 ? -26.374 -9.504 13.971 1.00 23.42 85 LYS A N 1
ATOM 660 C CA A LYS A 1 85 ? -27.639 -8.800 13.727 0.50 26.76 85 LYS A CA 1
ATOM 661 C CA B LYS A 1 85 ? -27.627 -8.772 13.719 0.50 28.73 85 LYS A CA 1
ATOM 662 C C . LYS A 1 85 ? -27.719 -7.566 14.638 1.00 26.52 85 LYS A C 1
ATOM 663 O O . LYS A 1 85 ? -28.056 -6.477 14.200 1.00 28.06 85 LYS A O 1
ATOM 674 N N . LYS A 1 86 ? -27.360 -7.743 15.910 1.00 24.68 86 LYS A N 1
ATOM 675 C CA . LYS A 1 86 ? -27.335 -6.623 16.852 1.00 28.23 86 LYS A CA 1
ATOM 676 C C . LYS A 1 86 ? -26.338 -5.519 16.399 1.00 27.56 86 LYS A C 1
ATOM 677 O O . LYS A 1 86 ? -26.677 -4.330 16.398 1.00 26.89 86 LYS A O 1
ATOM 683 N N . VAL A 1 87 ? -25.141 -5.908 15.946 1.00 22.97 87 VAL A N 1
ATOM 684 C CA . VAL A 1 87 ? -24.201 -4.955 15.387 1.00 24.47 87 VAL A CA 1
ATOM 685 C C . VAL A 1 87 ? -24.813 -4.162 14.196 1.00 25.87 87 VAL A C 1
ATOM 686 O O . VAL A 1 87 ? -24.615 -2.971 14.117 1.00 24.48 87 VAL A O 1
ATOM 690 N N . LEU A 1 88 ? -25.537 -4.825 13.288 1.00 21.39 88 LEU A N 1
ATOM 691 C CA . LEU A 1 88 ? -26.140 -4.125 12.151 1.00 26.88 88 LEU A CA 1
ATOM 692 C C . LEU A 1 88 ? -27.231 -3.141 12.596 1.00 25.92 88 LEU A C 1
ATOM 693 O O . LEU A 1 88 ? -27.313 -2.027 12.076 1.00 25.65 88 LEU A O 1
ATOM 698 N N . GLU A 1 89 ? -28.058 -3.567 13.564 1.00 23.68 89 GLU A N 1
ATOM 699 C CA . GLU A 1 89 ? -29.072 -2.708 14.173 1.00 24.87 89 GLU A CA 1
ATOM 700 C C . GLU A 1 89 ? -28.397 -1.484 14.835 1.00 27.20 89 GLU A C 1
ATOM 701 O O . GLU A 1 89 ? -28.856 -0.349 14.689 1.00 27.37 89 GLU A O 1
ATOM 707 N N . LEU A 1 90 ? -27.289 -1.708 15.543 1.00 25.25 90 LEU A N 1
ATOM 708 C CA . LEU A 1 90 ? -26.597 -0.593 16.217 1.00 26.44 90 LEU A CA 1
ATOM 709 C C . LEU A 1 90 ? -25.926 0.337 15.211 1.00 24.29 90 LEU A C 1
ATOM 710 O O . LEU A 1 90 ? -25.807 1.511 15.474 1.00 23.86 90 LEU A O 1
ATOM 715 N N A SER A 1 91 ? -25.485 -0.215 14.070 0.50 24.01 91 SER A N 1
ATOM 716 N N B SER A 1 91 ? -25.476 -0.219 14.079 0.50 23.03 91 SER A N 1
ATOM 717 C CA A SER A 1 91 ? -24.897 0.560 12.984 0.50 23.05 91 SER A CA 1
ATOM 718 C CA B SER A 1 91 ? -24.908 0.540 12.978 0.50 21.55 91 SER A CA 1
ATOM 719 C C A SER A 1 91 ? -25.898 1.580 12.451 0.50 23.32 91 SER A C 1
ATOM 720 C C B SER A 1 91 ? -25.899 1.576 12.463 0.50 22.56 91 SER A C 1
ATOM 721 O O A SER A 1 91 ? -25.534 2.718 12.214 0.50 22.17 91 SER A O 1
ATOM 722 O O B SER A 1 91 ? -25.531 2.717 12.252 0.50 21.44 91 SER A O 1
ATOM 727 N N . LEU A 1 92 ? -27.166 1.174 12.333 1.00 24.10 92 LEU A N 1
ATOM 728 C CA . LEU A 1 92 ? -28.261 2.074 11.955 1.00 26.68 92 LEU A CA 1
ATOM 729 C C . LEU A 1 92 ? -28.440 3.166 13.014 1.00 26.95 92 LEU A C 1
ATOM 730 O O . LEU A 1 92 ? -28.680 4.332 12.692 1.00 27.07 92 LEU A O 1
ATOM 735 N N . ARG A 1 93 ? -28.356 2.766 14.291 1.00 24.50 93 ARG A N 1
ATOM 736 C CA . ARG A 1 93 ? -28.589 3.711 15.353 1.00 27.07 93 ARG A CA 1
ATOM 737 C C . ARG A 1 93 ? -27.478 4.768 15.445 1.00 24.68 93 ARG A C 1
ATOM 738 O O . ARG A 1 93 ? -27.737 5.892 15.774 1.00 25.33 93 ARG A O 1
ATOM 746 N N . GLU A 1 94 ? -26.238 4.344 15.208 1.00 24.22 94 GLU A N 1
ATOM 747 C CA . GLU A 1 94 ? -25.107 5.269 15.096 1.00 23.93 94 GLU A CA 1
ATOM 748 C C . GLU A 1 94 ? -25.346 6.310 14.025 1.00 23.84 94 GLU A C 1
ATOM 749 O O . GLU A 1 94 ? -25.161 7.471 14.257 1.00 23.42 94 GLU A O 1
ATOM 755 N N . ALA A 1 95 ? -25.703 5.858 12.820 1.00 22.52 95 ALA A N 1
ATOM 756 C CA . ALA A 1 95 ? -25.884 6.724 11.686 1.00 23.83 95 ALA A CA 1
ATOM 757 C C . ALA A 1 95 ? -27.018 7.745 11.930 1.00 24.10 95 ALA A C 1
ATOM 758 O O . ALA A 1 95 ? -26.850 8.947 11.728 1.00 26.44 95 ALA A O 1
ATOM 760 N N . LEU A 1 96 ? -28.124 7.273 12.513 1.00 25.73 96 LEU A N 1
ATOM 761 C CA . LEU A 1 96 ? -29.249 8.104 12.792 1.00 27.34 96 LEU A CA 1
ATOM 762 C C . LEU A 1 96 ? -28.863 9.234 13.787 1.00 27.31 96 LEU A C 1
ATOM 763 O O . LEU A 1 96 ? -29.189 10.393 13.619 1.00 28.19 96 LEU A O 1
ATOM 768 N N . GLN A 1 97 ? -28.221 8.822 14.888 1.00 24.84 97 GLN A N 1
ATOM 769 C CA . GLN A 1 97 ? -27.818 9.715 15.949 1.00 26.25 97 GLN A CA 1
ATOM 770 C C . GLN A 1 97 ? -26.824 10.791 15.477 1.00 26.86 97 GLN A C 1
ATOM 771 O O . GLN A 1 97 ? -26.819 11.891 15.990 1.00 28.20 97 GLN A O 1
ATOM 777 N N . LEU A 1 98 ? -25.970 10.409 14.511 1.00 26.25 98 LEU A N 1
ATOM 778 C CA . LEU A 1 98 ? -24.990 11.276 13.903 1.00 29.00 98 LEU A CA 1
ATOM 779 C C . LEU A 1 98 ? -25.598 12.164 12.780 1.00 32.57 98 LEU A C 1
ATOM 780 O O . LEU A 1 98 ? -24.944 13.110 12.328 1.00 33.67 98 LEU A O 1
ATOM 785 N N . GLY A 1 99 ? -26.867 11.904 12.421 1.00 31.46 99 GLY A N 1
ATOM 786 C CA . GLY A 1 99 ? -27.605 12.719 11.459 1.00 34.86 99 GLY A CA 1
ATOM 787 C C . GLY A 1 99 ? -27.349 12.299 10.027 1.00 35.50 99 GLY A C 1
ATOM 788 O O . GLY A 1 99 ? -27.566 13.081 9.124 1.00 39.36 99 GLY A O 1
ATOM 789 N N . HIS A 1 100 ? -26.879 11.069 9.845 1.00 35.08 100 HIS A N 1
ATOM 790 C CA . HIS A 1 100 ? -26.560 10.490 8.540 1.00 36.79 100 HIS A CA 1
ATOM 791 C C . HIS A 1 100 ? -27.735 9.596 8.100 1.00 38.44 100 HIS A C 1
ATOM 792 O O . HIS A 1 100 ? -28.282 8.842 8.887 1.00 42.78 100 HIS A O 1
ATOM 799 N N . ASN A 1 101 ? -28.141 9.732 6.826 1.00 47.88 101 ASN A N 1
ATOM 800 C CA . ASN A 1 101 ? -29.359 9.076 6.312 1.00 48.47 101 ASN A CA 1
ATOM 801 C C . ASN A 1 101 ? -29.049 7.658 5.809 1.00 44.95 101 ASN A C 1
ATOM 802 O O . ASN A 1 101 ? -29.955 6.842 5.629 1.00 50.19 101 ASN A O 1
ATOM 807 N N . TYR A 1 102 ? -27.750 7.376 5.663 1.00 40.90 102 TYR A N 1
ATOM 808 C CA A TYR A 1 102 ? -27.187 6.156 5.097 0.70 36.78 102 TYR A CA 1
ATOM 809 C CA B TYR A 1 102 ? -27.271 6.096 5.152 0.30 35.90 102 TYR A CA 1
ATOM 810 C C . TYR A 1 102 ? -26.289 5.509 6.144 1.00 35.05 102 TYR A C 1
ATOM 811 O O . TYR A 1 102 ? -25.783 6.197 6.999 1.00 39.64 102 TYR A O 1
ATOM 828 N N . ILE A 1 103 ? -26.039 4.206 6.014 1.00 30.18 103 ILE A N 1
ATOM 829 C CA . ILE A 1 103 ? -25.109 3.480 6.863 1.00 28.05 103 ILE A CA 1
ATOM 830 C C . ILE A 1 103 ? -23.847 3.205 6.047 1.00 31.33 103 ILE A C 1
ATOM 831 O O . ILE A 1 103 ? -23.900 2.441 5.100 1.00 29.58 103 ILE A O 1
ATOM 836 N N . GLY A 1 104 ? -22.728 3.855 6.402 1.00 27.18 104 GLY A N 1
ATOM 837 C CA . GLY A 1 104 ? -21.465 3.671 5.725 1.00 29.34 104 GLY A CA 1
ATOM 838 C C . GLY A 1 104 ? -20.606 2.663 6.455 1.00 26.39 104 GLY A C 1
ATOM 839 O O . GLY A 1 104 ? -21.012 2.143 7.528 1.00 28.74 104 GLY A O 1
ATOM 840 N N . THR A 1 105 ? -19.425 2.368 5.903 1.00 30.07 105 THR A N 1
ATOM 841 C CA . THR A 1 105 ? -18.468 1.481 6.579 1.00 22.60 105 THR A CA 1
ATOM 842 C C . THR A 1 105 ? -18.138 1.955 7.975 1.00 23.45 105 THR A C 1
ATOM 843 O O . THR A 1 105 ? -17.975 1.129 8.890 1.00 26.48 105 THR A O 1
ATOM 847 N N . GLU A 1 106 ? -17.983 3.284 8.140 1.00 24.88 106 GLU A N 1
ATOM 848 C CA . GLU A 1 106 ? -17.715 3.870 9.448 1.00 25.43 106 GLU A CA 1
ATOM 849 C C . GLU A 1 106 ? -18.773 3.457 10.514 1.00 23.76 106 GLU A C 1
ATOM 850 O O . GLU A 1 106 ? -18.452 3.187 11.649 1.00 25.11 106 GLU A O 1
ATOM 856 N N . HIS A 1 107 ? -20.038 3.375 10.104 1.00 23.74 107 HIS A N 1
ATOM 857 C CA . HIS A 1 107 ? -21.112 3.119 11.017 1.00 25.69 107 HIS A CA 1
ATOM 858 C C . HIS A 1 107 ? -21.154 1.642 11.427 1.00 25.12 107 HIS A C 1
ATOM 859 O O . HIS A 1 107 ? -21.470 1.305 12.553 1.00 23.52 107 HIS A O 1
ATOM 866 N N . ILE A 1 108 ? -20.843 0.777 10.471 1.00 23.97 108 ILE A N 1
ATOM 867 C CA . ILE A 1 108 ? -20.681 -0.657 10.783 1.00 21.78 108 ILE A CA 1
ATOM 868 C C . ILE A 1 108 ? -19.583 -0.869 11.812 1.00 21.85 108 ILE A C 1
ATOM 869 O O . ILE A 1 108 ? -19.800 -1.565 12.786 1.00 21.94 108 ILE A O 1
ATOM 874 N N . LEU A 1 109 ? -18.415 -0.231 11.637 1.00 22.36 109 LEU A N 1
ATOM 875 C CA . LEU A 1 109 ? -17.361 -0.333 12.633 1.00 22.97 109 LEU A CA 1
ATOM 876 C C . LEU A 1 109 ? -17.739 0.252 14.007 1.00 26.80 109 LEU A C 1
ATOM 877 O O . LEU A 1 109 ? -17.483 -0.348 15.058 1.00 25.12 109 LEU A O 1
ATOM 882 N N . LEU A 1 110 ? -18.361 1.436 13.987 1.00 25.42 110 LEU A N 1
ATOM 883 C CA . LEU A 1 110 ? -18.870 2.051 15.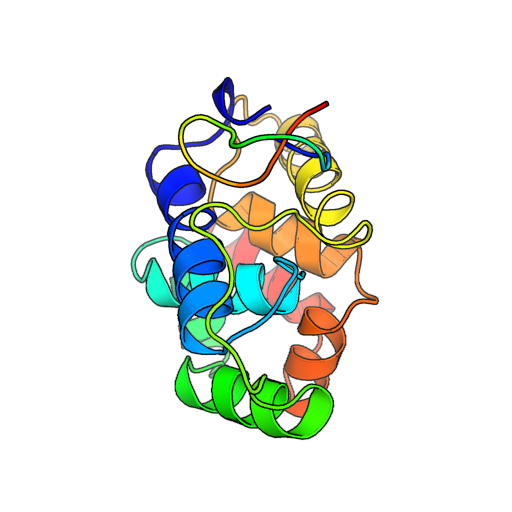219 1.00 28.80 110 LEU A CA 1
ATOM 884 C C . LEU A 1 110 ? -19.903 1.138 15.946 1.00 25.34 110 LEU A C 1
ATOM 885 O O . LEU A 1 110 ? -19.877 1.036 17.176 1.00 31.22 110 LEU A O 1
ATOM 890 N N . GLY A 1 111 ? -20.778 0.513 15.163 1.00 27.11 111 GLY A N 1
ATOM 891 C CA . GLY A 1 111 ? -21.775 -0.422 15.658 1.00 30.28 111 GLY A CA 1
ATOM 892 C C . GLY A 1 111 ? -21.093 -1.625 16.329 1.00 33.33 111 GLY A C 1
ATOM 893 O O . GLY A 1 111 ? -21.470 -2.073 17.411 1.00 27.47 111 GLY A O 1
ATOM 894 N N . LEU A 1 112 ? -20.063 -2.150 15.663 1.00 28.76 112 LEU A N 1
ATOM 895 C CA . LEU A 1 112 ? -19.296 -3.272 16.209 1.00 26.48 112 LEU A CA 1
ATOM 896 C C . LEU A 1 112 ? -18.647 -2.956 17.545 1.00 29.92 112 LEU A C 1
ATOM 897 O O . LEU A 1 112 ? -18.658 -3.780 18.478 1.00 26.06 112 LEU A O 1
ATOM 902 N N . ILE A 1 113 ? -18.080 -1.741 17.639 1.00 29.54 113 ILE A N 1
ATOM 903 C CA . ILE A 1 113 ? -17.418 -1.253 18.840 1.00 30.94 113 ILE A CA 1
ATOM 904 C C . ILE A 1 113 ? -18.407 -1.057 19.985 1.00 33.98 113 ILE A C 1
ATOM 905 O O . ILE A 1 113 ? -18.095 -1.380 21.133 1.00 32.99 113 ILE A O 1
ATOM 910 N N . ARG A 1 114 ? -19.602 -0.574 19.632 1.00 30.30 114 ARG A N 1
ATOM 911 C CA . ARG A 1 114 ? -20.705 -0.243 20.547 1.00 36.15 114 ARG A CA 1
ATOM 912 C C . ARG A 1 114 ? -21.315 -1.522 21.140 1.00 38.84 114 ARG A C 1
ATOM 913 O O . ARG A 1 114 ? -21.542 -1.620 22.342 1.00 35.21 114 ARG A O 1
ATOM 921 N N . GLU A 1 115 ? -21.559 -2.519 20.291 1.00 32.51 115 GLU A N 1
ATOM 922 C CA . GLU A 1 115 ? -21.977 -3.844 20.778 1.00 32.12 115 GLU A CA 1
ATOM 923 C C . GLU A 1 115 ? -20.903 -4.355 21.755 1.00 28.64 115 GLU A C 1
ATOM 924 O O . GLU A 1 115 ? -21.180 -4.713 22.894 1.00 32.53 115 GLU A O 1
ATOM 930 N N . GLY A 1 116 ? -19.661 -4.376 21.282 1.00 29.74 116 GLY A N 1
ATOM 931 C CA . GLY A 1 116 ? -18.470 -4.493 22.095 1.00 31.66 116 GLY A CA 1
ATOM 932 C C . GLY A 1 116 ? -18.179 -5.805 22.821 1.00 38.76 116 GLY A C 1
ATOM 933 O O . GLY A 1 116 ? -17.250 -5.849 23.631 1.00 36.19 116 GLY A O 1
ATOM 934 N N . GLU A 1 117 ? -18.917 -6.874 22.516 1.00 31.40 117 GLU A N 1
ATOM 935 C CA . GLU A 1 117 ? -18.758 -8.122 23.275 1.00 33.72 117 GLU A CA 1
ATOM 936 C C . GLU A 1 117 ? -18.507 -9.398 22.471 1.00 34.24 117 GLU A C 1
ATOM 937 O O . GLU A 1 117 ? -18.113 -10.414 23.036 1.00 38.63 117 GLU A O 1
ATOM 943 N N . GLY A 1 118 ? -18.774 -9.360 21.172 1.00 27.36 118 GLY A N 1
ATOM 944 C CA . GLY A 1 118 ? -18.641 -10.525 20.326 1.00 29.51 118 GLY A CA 1
ATOM 945 C C . GLY A 1 118 ? -17.215 -10.931 20.030 1.00 28.07 118 GLY A C 1
ATOM 946 O O . GLY A 1 118 ? -16.253 -10.418 20.576 1.00 28.66 118 GLY A O 1
ATOM 947 N N . VAL A 1 119 ? -17.088 -11.854 19.085 1.00 21.10 119 VAL A N 1
ATOM 948 C CA . VAL A 1 119 ? -15.825 -12.402 18.651 1.00 22.73 119 VAL A CA 1
ATOM 949 C C . VAL A 1 119 ? -14.898 -11.327 18.026 1.00 21.09 119 VAL A C 1
ATOM 950 O O . VAL A 1 119 ? -13.708 -11.326 18.305 1.00 27.42 119 VAL A O 1
ATOM 954 N N . ALA A 1 120 ? -15.459 -10.437 17.196 1.00 22.89 120 ALA A N 1
ATOM 955 C CA . ALA A 1 120 ? -14.711 -9.355 16.619 1.00 22.23 120 ALA A CA 1
ATOM 956 C C . ALA A 1 120 ? -14.048 -8.498 17.731 1.00 28.43 120 ALA A C 1
ATOM 957 O O . ALA A 1 120 ? -12.842 -8.208 17.659 1.00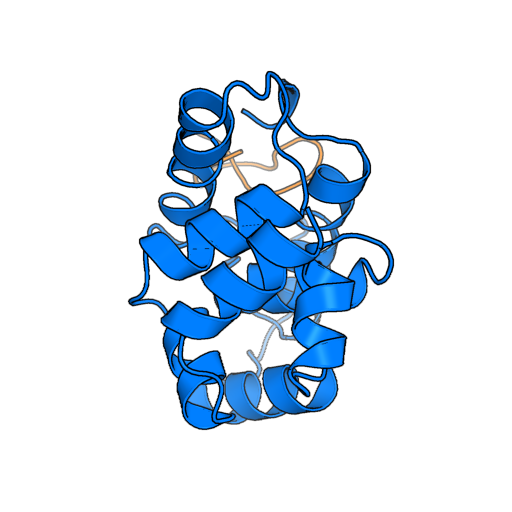 28.02 120 ALA A O 1
ATOM 959 N N . ALA A 1 121 ? -14.847 -8.098 18.722 1.00 29.64 121 ALA A N 1
ATOM 960 C CA . ALA A 1 121 ? -14.370 -7.305 19.885 1.00 33.11 121 ALA A CA 1
ATOM 961 C C . ALA A 1 121 ? -13.218 -7.982 20.615 1.00 37.74 121 ALA A C 1
ATOM 962 O O . ALA A 1 121 ? -12.191 -7.368 20.937 1.00 42.42 121 ALA A O 1
ATOM 964 N N . GLN A 1 122 ? -13.400 -9.268 20.885 1.00 33.06 122 GLN A N 1
ATOM 965 C CA . GLN A 1 122 ? -12.366 -10.111 21.439 1.00 35.30 122 GLN A CA 1
ATOM 966 C C . GLN A 1 122 ? -11.104 -10.151 20.583 1.00 35.28 122 GLN A C 1
ATOM 967 O O . GLN A 1 122 ? -9.983 -10.107 21.109 1.00 36.12 122 GLN A O 1
ATOM 973 N N . VAL A 1 123 ? -11.269 -10.264 19.265 1.00 35.57 123 VAL A N 1
ATOM 974 C CA . VAL A 1 123 ? -10.115 -10.317 18.373 1.00 31.79 123 VAL A CA 1
ATOM 975 C C . VAL A 1 123 ? -9.352 -8.969 18.435 1.00 31.63 123 VAL A C 1
ATOM 976 O O . VAL A 1 123 ? -8.118 -8.939 18.545 1.00 36.31 123 VAL A O 1
ATOM 980 N N . LEU A 1 124 ? -10.103 -7.864 18.345 1.00 32.30 124 LEU A N 1
ATOM 981 C CA . LEU A 1 124 ? -9.526 -6.526 18.337 1.00 35.33 124 LEU A CA 1
ATOM 982 C C . LEU A 1 124 ? -8.660 -6.302 19.574 1.00 39.39 124 LEU A C 1
ATOM 983 O O . LEU A 1 124 ? -7.530 -5.809 19.483 1.00 41.84 124 LEU A O 1
ATOM 988 N N . VAL A 1 125 ? -9.191 -6.682 20.736 1.00 40.27 125 VAL A N 1
ATOM 989 C CA . VAL A 1 125 ? -8.444 -6.594 21.988 1.00 45.66 125 VAL A CA 1
ATOM 990 C C . VAL A 1 125 ? -7.201 -7.501 21.962 1.00 49.64 125 VAL A C 1
ATOM 991 O O . VAL A 1 125 ? -6.094 -7.035 22.263 1.00 47.48 125 VAL A O 1
ATOM 995 N N . LYS A 1 126 ? -7.358 -8.769 21.550 1.00 51.72 126 LYS A N 1
ATOM 996 C CA . LYS A 1 126 ? -6.193 -9.682 21.435 1.00 48.04 126 LYS A CA 1
ATOM 997 C C . LYS A 1 126 ? -5.067 -9.128 20.546 1.00 46.29 126 LYS A C 1
ATOM 998 O O . LYS A 1 126 ? -3.882 -9.409 20.787 1.00 46.64 126 LYS A O 1
ATOM 1004 N N . LEU A 1 127 ? -5.449 -8.345 19.530 1.00 41.07 127 LEU A N 1
ATOM 1005 C CA . LEU A 1 127 ? -4.513 -7.682 18.635 1.00 44.52 127 LEU A CA 1
ATOM 1006 C C . LEU A 1 127 ? -4.044 -6.300 19.149 1.00 48.89 127 LEU A C 1
ATOM 1007 O O . LEU A 1 127 ? -3.384 -5.562 18.418 1.00 50.00 127 LEU A O 1
ATOM 1012 N N . GLY A 1 128 ? -4.419 -5.954 20.387 1.00 51.16 128 GLY A N 1
ATOM 1013 C CA . GLY A 1 128 ? -3.957 -4.744 21.052 1.00 54.78 128 GLY A CA 1
ATOM 1014 C C . GLY A 1 128 ? -4.650 -3.441 20.667 1.00 53.41 128 GLY A C 1
ATOM 1015 O O . GLY A 1 128 ? -4.137 -2.369 20.924 1.00 55.70 128 GLY A O 1
ATOM 1016 N N . ALA A 1 129 ? -5.828 -3.526 20.059 1.00 45.83 129 ALA A N 1
ATOM 1017 C CA . ALA A 1 129 ? -6.607 -2.346 19.709 1.00 50.44 129 ALA A CA 1
ATOM 1018 C C . ALA A 1 129 ? -7.778 -2.210 20.651 1.00 56.45 129 ALA A C 1
ATOM 1019 O O . ALA A 1 129 ? -8.791 -2.867 20.482 1.00 57.05 129 ALA A O 1
ATOM 1021 N N . GLU A 1 130 ? -7.631 -1.343 21.654 1.00 49.76 130 GLU A N 1
ATOM 1022 C CA . GLU A 1 130 ? -8.726 -0.991 22.552 1.00 54.32 130 GLU A CA 1
ATOM 1023 C C . GLU A 1 130 ? -9.871 -0.355 21.750 1.00 52.08 130 GLU A C 1
ATOM 1024 O O . GLU A 1 130 ? -9.659 0.466 20.862 1.00 49.74 130 GLU A O 1
ATOM 1030 N N . LEU A 1 131 ? -11.095 -0.782 22.050 1.00 41.80 131 LEU A N 1
ATOM 1031 C CA . LEU A 1 131 ? -12.245 -0.448 21.258 1.00 41.01 131 LEU A CA 1
ATOM 1032 C C . LEU A 1 131 ? -12.498 1.048 21.239 1.00 44.86 131 LEU A C 1
ATOM 1033 O O . LEU A 1 131 ? -12.966 1.596 20.223 1.00 37.74 131 LEU A O 1
ATOM 1038 N N . THR A 1 132 ? -12.231 1.693 22.382 1.00 45.49 132 THR A N 1
ATOM 1039 C CA . THR A 1 132 ? -12.452 3.130 22.562 1.00 50.65 132 THR A CA 1
ATOM 1040 C C . THR A 1 132 ? -11.705 3.945 21.505 1.00 52.28 132 THR A C 1
ATOM 1041 O O . THR A 1 132 ? -12.270 4.877 20.872 1.00 45.12 132 THR A O 1
ATOM 1045 N N . ARG A 1 133 ? -10.427 3.613 21.317 1.00 41.10 133 ARG A N 1
ATOM 1046 C CA . ARG A 1 133 ? -9.663 4.332 20.345 1.00 48.28 133 ARG A CA 1
ATOM 1047 C C . ARG A 1 133 ? -10.162 4.072 18.905 1.00 46.88 133 ARG A C 1
ATOM 1048 O O . ARG A 1 133 ? -10.136 4.991 18.080 1.00 40.43 133 ARG A O 1
ATOM 1056 N N . VAL A 1 134 ? -10.726 2.880 18.632 1.00 39.29 134 VAL A N 1
ATOM 1057 C CA . VAL A 1 134 ? -11.145 2.594 17.302 1.00 33.62 134 VAL A CA 1
ATOM 1058 C C . VAL A 1 134 ? -12.246 3.579 16.982 1.00 47.35 134 VAL A C 1
ATOM 1059 O O . VAL A 1 134 ? -12.327 4.125 15.864 1.00 37.50 134 VAL A O 1
ATOM 1063 N N . ARG A 1 135 ? -13.093 3.836 17.981 1.00 40.85 135 ARG A N 1
ATOM 1064 C CA . ARG A 1 135 ? -14.121 4.826 17.851 1.00 48.56 135 ARG A CA 1
ATOM 1065 C C . ARG A 1 135 ? -13.456 6.153 17.516 1.00 47.23 135 ARG A C 1
ATOM 1066 O O . ARG A 1 135 ? -13.888 6.844 16.595 1.00 45.39 135 ARG A O 1
ATOM 1074 N N . GLN A 1 136 ? -12.386 6.467 18.254 1.00 52.34 136 GLN A N 1
ATOM 1075 C CA . GLN A 1 136 ? -11.682 7.746 18.172 1.00 55.34 136 GLN A CA 1
ATOM 1076 C C . GLN A 1 136 ? -11.094 7.936 16.780 1.00 62.88 136 GLN A C 1
ATOM 1077 O O . GLN A 1 136 ? -11.468 8.899 16.088 1.00 52.94 136 GLN A O 1
ATOM 1083 N N . GLN A 1 137 ? -10.196 7.011 16.402 1.00 57.72 137 GLN A N 1
ATOM 1084 C CA . GLN A 1 137 ? -9.538 6.964 15.089 1.00 62.06 137 GLN A CA 1
ATOM 1085 C C . GLN A 1 137 ? -10.528 7.033 13.909 1.00 54.97 137 GLN A C 1
ATOM 1086 O O . GLN A 1 137 ? -10.251 7.708 12.894 1.00 48.65 137 GLN A O 1
ATOM 1092 N N . VAL A 1 138 ? -11.669 6.348 14.048 1.00 47.47 138 VAL A N 1
ATOM 1093 C CA . VAL A 1 138 ? -12.780 6.475 13.118 1.00 45.18 138 VAL A CA 1
ATOM 1094 C C . VAL A 1 138 ? -13.357 7.909 13.021 1.00 55.32 138 VAL A C 1
ATOM 1095 O O . VAL A 1 138 ? -13.201 8.539 11.984 1.00 42.75 138 VAL A O 1
ATOM 1099 N N . ILE A 1 139 ? -14.048 8.398 14.069 1.00 57.25 139 ILE A N 1
ATOM 1100 C CA . ILE A 1 139 ? -14.775 9.688 13.978 1.00 58.66 139 ILE A CA 1
ATOM 1101 C C . ILE A 1 139 ? -13.821 10.837 13.614 1.00 53.27 139 ILE A C 1
ATOM 1102 O O . ILE A 1 139 ? -14.258 11.865 13.124 1.00 56.17 139 ILE A O 1
ATOM 1107 N N . GLN A 1 140 ? -12.525 10.628 13.872 1.00 49.68 140 GLN A N 1
ATOM 1108 C CA . GLN A 1 140 ? -11.450 11.496 13.439 1.00 54.23 140 GLN A CA 1
ATOM 1109 C C . GLN A 1 140 ? -11.273 11.488 11.915 1.00 65.96 140 GLN A C 1
ATOM 1110 O O . GLN A 1 140 ? -11.188 12.553 11.285 1.00 49.12 140 GLN A O 1
ATOM 1116 N N . LEU A 1 141 ? -11.177 10.285 11.325 1.00 53.67 141 LEU A N 1
ATOM 1117 C CA . LEU A 1 141 ? -11.143 10.163 9.864 1.00 51.67 141 LEU A CA 1
ATOM 1118 C C . LEU A 1 141 ? -12.376 10.840 9.291 1.00 48.76 141 LEU A C 1
ATOM 1119 O O . LEU A 1 141 ? -12.299 11.520 8.279 1.00 53.57 141 LEU A O 1
ATOM 1124 N N . LEU A 1 142 ? -13.505 10.707 9.989 1.00 45.39 142 LEU A N 1
ATOM 1125 C CA . LEU A 1 142 ? -14.665 11.505 9.700 1.00 44.56 142 LEU A CA 1
ATOM 1126 C C . LEU A 1 142 ? -14.351 12.922 10.169 1.00 48.44 142 LEU A C 1
ATOM 1127 O O . LEU A 1 142 ? -14.678 13.847 9.490 1.00 54.75 142 LEU A O 1
ATOM 1132 N N . GLY B 2 1 ? -31.307 -11.722 4.166 1.00 27.36 1 GLY C N 1
ATOM 1133 C CA . GLY B 2 1 ? -31.925 -11.131 5.370 1.00 26.60 1 GLY C CA 1
ATOM 1134 C C . GLY B 2 1 ? -31.259 -11.426 6.683 1.00 25.89 1 GLY C C 1
ATOM 1135 O O . GLY B 2 1 ? -30.090 -11.806 6.717 1.00 24.84 1 GLY C O 1
ATOM 1136 N N . LEU B 2 2 ? -32.036 -11.251 7.761 1.00 26.77 2 LEU C N 1
ATOM 1137 C CA . LEU B 2 2 ? -31.549 -11.262 9.107 1.00 28.72 2 LEU C CA 1
ATOM 1138 C C . LEU B 2 2 ? -32.010 -12.484 9.915 1.00 28.74 2 LEU C C 1
ATOM 1139 O O . LEU B 2 2 ? -31.747 -12.547 11.096 1.00 33.72 2 LEU C O 1
ATOM 1144 N N . ARG B 2 3 ? -32.639 -13.468 9.245 1.00 30.53 3 ARG C N 1
ATOM 1145 C CA . ARG B 2 3 ? -33.095 -14.714 9.884 1.00 32.12 3 ARG C CA 1
ATOM 1146 C C . ARG B 2 3 ? -32.476 -15.965 9.234 1.00 32.38 3 ARG C C 1
ATOM 1147 O O . ARG B 2 3 ? -31.299 -15.926 8.902 1.00 27.28 3 ARG C O 1
ATOM 1155 N N A ARG B 2 4 ? -33.265 -17.031 9.029 0.50 30.20 4 ARG C N 1
ATOM 1156 N N B ARG B 2 4 ? -33.258 -17.045 9.061 0.50 31.05 4 ARG C N 1
ATOM 1157 C CA A ARG B 2 4 ? -32.702 -18.391 8.909 0.50 32.25 4 ARG C CA 1
ATOM 1158 C CA B ARG B 2 4 ? -32.701 -18.409 8.882 0.50 33.03 4 ARG C CA 1
ATOM 1159 C C A ARG B 2 4 ? -33.099 -19.264 7.713 0.50 29.98 4 ARG C C 1
ATOM 1160 C C B ARG B 2 4 ? -33.083 -19.205 7.641 0.50 30.74 4 ARG C C 1
ATOM 1161 O O A ARG B 2 4 ? -32.239 -19.978 7.176 0.50 25.81 4 ARG C O 1
ATOM 1162 O O B ARG B 2 4 ? -32.212 -19.827 7.019 0.50 28.22 4 ARG C O 1
ATOM 1177 N N . LEU B 2 5 ? -34.383 -19.247 7.318 1.00 32.78 5 LEU C N 1
ATOM 1178 C CA . LEU B 2 5 ? -34.911 -20.263 6.353 1.00 30.86 5 LEU C CA 1
ATOM 1179 C C . LEU B 2 5 ? -34.325 -20.312 4.923 1.00 31.82 5 LEU C C 1
ATOM 1180 O O . LEU B 2 5 ? -33.717 -21.316 4.524 1.00 30.98 5 LEU C O 1
ATOM 1185 N N . PHE B 2 6 ? -34.501 -19.247 4.131 1.00 26.99 6 PHE C N 1
ATOM 1186 C CA . PHE B 2 6 ? -33.953 -19.295 2.762 1.00 32.24 6 PHE C CA 1
ATOM 1187 C C . PHE B 2 6 ? -33.191 -18.056 2.395 1.00 25.91 6 PHE C C 1
ATOM 1188 O O . PHE B 2 6 ? -33.252 -17.062 3.137 1.00 26.83 6 PHE C O 1
ATOM 1196 N N . ALA B 2 7 ? -32.520 -18.111 1.234 1.00 29.15 7 ALA C N 1
ATOM 1197 C CA . ALA B 2 7 ? -31.517 -17.114 0.858 1.00 24.34 7 ALA C CA 1
ATOM 1198 C C . ALA B 2 7 ? -32.154 -15.736 0.614 1.00 25.91 7 ALA C C 1
ATOM 1199 O O . ALA B 2 7 ? -33.140 -15.602 -0.112 1.00 28.30 7 ALA C O 1
ATOM 1201 N N . ASP B 2 8 ? -31.610 -14.723 1.294 1.0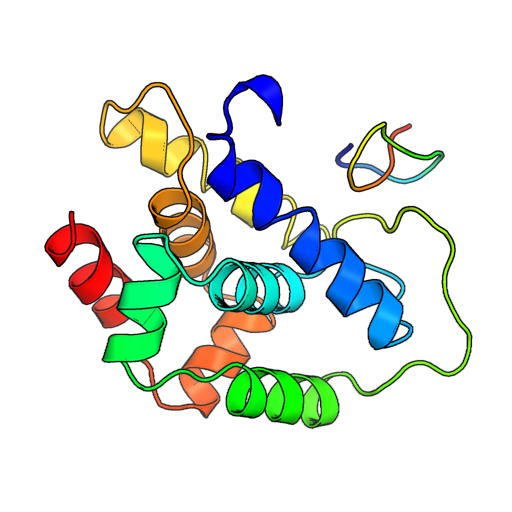0 24.34 8 ASP C N 1
ATOM 1202 C CA . ASP B 2 8 ? -31.767 -13.358 0.869 1.00 23.86 8 ASP C CA 1
ATOM 1203 C C . ASP B 2 8 ? -31.178 -13.157 -0.527 1.00 26.37 8 ASP C C 1
ATOM 1204 O O . ASP B 2 8 ? -30.466 -13.995 -1.035 1.00 24.88 8 ASP C O 1
ATOM 1208 N N . GLN B 2 9 ? -31.414 -11.991 -1.135 1.00 25.28 9 GLN C N 1
ATOM 1209 C CA . GLN B 2 9 ? -30.879 -11.725 -2.476 1.00 29.33 9 GLN C CA 1
ATOM 1210 C C . GLN B 2 9 ? -29.353 -11.680 -2.489 1.00 34.66 9 GLN C C 1
ATOM 1211 O O . GLN B 2 9 ? -28.711 -12.317 -3.319 1.00 42.76 9 GLN C O 1
ATOM 1217 N N . LEU B 2 10 ? -28.795 -10.936 -1.540 1.00 33.55 10 LEU C N 1
ATOM 1218 C CA . LEU B 2 10 ? -27.349 -10.741 -1.430 1.00 40.41 10 LEU C CA 1
ATOM 1219 C C . LEU B 2 10 ? -26.687 -11.500 -0.287 1.00 31.03 10 LEU C C 1
ATOM 1220 O O . LEU B 2 10 ? -25.812 -12.341 -0.512 1.00 34.79 10 LEU C O 1
ATOM 1225 N N A VAL B 2 11 ? -27.135 -11.231 0.940 0.50 27.50 11 VAL C N 1
ATOM 1226 N N B VAL B 2 11 ? -27.073 -11.180 0.951 0.50 28.73 11 VAL C N 1
ATOM 1227 C CA A VAL B 2 11 ? -26.478 -11.758 2.117 0.50 24.47 11 VAL C CA 1
ATOM 1228 C CA B VAL B 2 11 ? -26.466 -11.809 2.113 0.50 26.10 11 VAL C CA 1
ATOM 1229 C C A VAL B 2 11 ? -27.476 -12.210 3.159 0.50 23.39 11 VAL C C 1
ATOM 1230 C C B VAL B 2 11 ? -27.488 -12.240 3.124 0.50 24.17 11 VAL C C 1
ATOM 1231 O O A VAL B 2 11 ? -28.508 -11.555 3.372 0.50 22.62 11 VAL C O 1
ATOM 1232 O O B VAL B 2 11 ? -28.534 -11.598 3.293 0.50 23.16 11 VAL C O 1
ATOM 1239 N N . GLY B 2 12 ? -27.159 -13.331 3.817 1.00 22.70 12 GLY C N 1
ATOM 1240 C CA . GLY B 2 12 ? -27.973 -13.825 4.884 1.00 21.66 12 GLY C CA 1
ATOM 1241 C C . GLY B 2 12 ? -29.177 -14.589 4.410 1.00 23.48 12 GLY C C 1
ATOM 1242 O O . GLY B 2 12 ? -29.334 -14.926 3.207 1.00 23.38 12 GLY C O 1
ATOM 1243 N N . ARG B 2 13 ? -30.056 -14.850 5.368 1.00 27.18 13 ARG C N 1
ATOM 1244 C CA . ARG B 2 13 ? -31.208 -15.682 5.157 1.00 24.47 13 ARG C CA 1
ATOM 1245 C C . ARG B 2 13 ? -32.375 -15.005 5.806 1.00 27.15 13 ARG C C 1
ATOM 1246 O O . ARG B 2 13 ? -32.193 -14.089 6.584 1.00 25.71 13 ARG C O 1
ATOM 1254 N N . ARG B 2 14 ? -33.578 -15.416 5.384 1.00 27.99 14 ARG C N 1
ATOM 1255 C CA . ARG B 2 14 ? -34.839 -14.891 5.863 1.00 29.26 14 ARG C CA 1
ATOM 1256 C C . ARG B 2 14 ? -35.834 -16.033 6.107 1.00 27.57 14 ARG C C 1
ATOM 1257 O O . ARG B 2 14 ? -35.713 -17.132 5.568 1.00 30.10 14 ARG C O 1
ATOM 1265 N N . ASN B 2 15 ? -36.851 -15.709 6.896 1.00 29.89 15 ASN C N 1
ATOM 1266 C CA . ASN B 2 15 ? -37.955 -16.560 7.186 1.00 35.63 15 ASN C CA 1
ATOM 1267 C C . ASN B 2 15 ? -39.218 -16.078 6.491 1.00 37.32 15 ASN C C 1
ATOM 1268 O O . ASN B 2 15 ? -39.194 -15.226 5.596 1.00 40.29 15 ASN C O 1
#